Protein AF-A0A174ECH8-F1 (afdb_monomer)

Mean predicted aligned error: 12.34 Å

Nearest PDB structures (foldseek):
  3zh9-assembly1_B  TM=4.723E-01  e=5.875E+00  Bacillus subtilis subsp. subtilis str. 168

Sequence (126 aa):
MEIVQNYQISGEEEPYKKAIKECIEKGILADYLMRKGSEVVNMLLDEYDYETDIEVQREEAREEGRKQGREEGQKKGREEGRIEEKSALIRKKLEKGKTISEIADDLEDTEENIAHLIEQFHLHIN

Organism: NCBI:txid33039

Solvent-accessible surface area (backbone atoms only — not comparable to full-atom values): 7127 Å² total; per-residue (Å²): 129,60,64,42,53,53,27,56,75,69,66,49,93,54,27,65,62,52,39,52,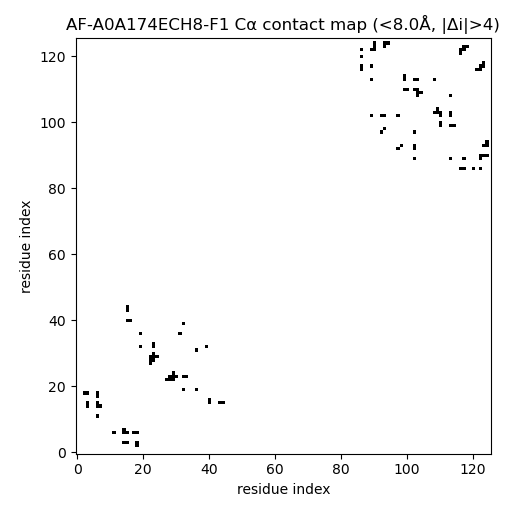51,50,31,39,77,70,61,52,62,25,77,56,45,74,75,40,36,69,58,53,48,47,62,67,65,60,62,79,56,61,66,59,55,52,50,50,54,52,49,52,53,50,51,52,51,52,50,51,52,50,52,52,51,51,53,50,52,53,50,52,50,53,51,52,54,51,51,52,51,51,38,60,40,45,77,70,70,51,51,64,63,59,47,11,64,77,65,76,49,52,51,70,59,51,51,48,51,34,61,77,67,62,53,72,82,132

Structure (mmCIF, N/CA/C/O backbone):
data_AF-A0A174ECH8-F1
#
_entry.id   AF-A0A174ECH8-F1
#
loop_
_atom_site.group_PDB
_atom_site.id
_atom_site.type_symbol
_atom_site.label_atom_id
_atom_site.label_alt_id
_atom_site.label_comp_id
_atom_site.label_asym_id
_atom_site.label_entity_id
_atom_site.label_seq_id
_atom_site.pdbx_PDB_ins_code
_atom_site.Cartn_x
_atom_site.Cartn_y
_atom_site.Cartn_z
_atom_site.occupancy
_atom_site.B_iso_or_equiv
_atom_site.auth_seq_id
_atom_site.auth_comp_id
_atom_site.auth_asym_id
_atom_site.auth_atom_id
_atom_site.pdbx_PDB_model_num
ATOM 1 N N . MET A 1 1 ? 32.370 -8.417 -34.425 1.00 53.97 1 MET A N 1
ATOM 2 C CA . MET A 1 1 ? 31.746 -7.302 -33.680 1.00 53.97 1 MET A CA 1
ATOM 3 C C . MET A 1 1 ? 32.676 -6.083 -33.582 1.00 53.97 1 MET A C 1
ATOM 5 O O . MET A 1 1 ? 32.467 -5.238 -32.733 1.00 53.97 1 MET A O 1
ATOM 9 N N . GLU A 1 2 ? 33.683 -5.968 -34.456 1.00 63.28 2 GLU A N 1
ATOM 10 C CA . GLU A 1 2 ? 34.778 -4.988 -34.320 1.00 63.28 2 GLU A CA 1
ATOM 11 C C . GLU A 1 2 ? 34.517 -3.695 -35.124 1.00 63.28 2 GLU A C 1
ATOM 13 O O . GLU A 1 2 ? 34.902 -2.610 -34.713 1.00 63.28 2 GLU A O 1
ATOM 18 N N . ILE A 1 3 ? 33.772 -3.786 -36.237 1.00 68.06 3 ILE A N 1
ATOM 19 C CA . ILE A 1 3 ? 33.516 -2.662 -37.161 1.00 68.06 3 ILE A CA 1
ATOM 20 C C . ILE A 1 3 ? 32.701 -1.538 -36.497 1.00 68.06 3 ILE A C 1
ATOM 22 O O . ILE A 1 3 ? 33.074 -0.374 -36.583 1.00 68.06 3 ILE A O 1
ATOM 26 N N . VAL A 1 4 ? 31.610 -1.874 -35.801 1.00 67.69 4 VAL A N 1
ATOM 27 C CA . VAL A 1 4 ? 30.759 -0.881 -35.115 1.00 67.69 4 VAL A CA 1
ATOM 28 C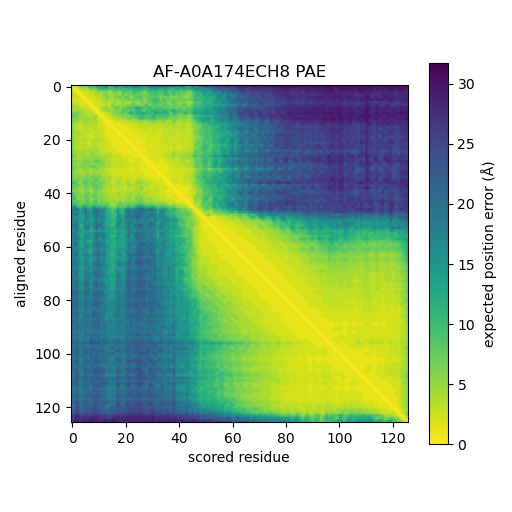 C . VAL A 1 4 ? 31.500 -0.237 -33.941 1.00 67.69 4 VAL A C 1
ATOM 30 O O . VAL A 1 4 ? 31.462 0.981 -33.796 1.00 67.69 4 VAL A O 1
ATOM 33 N N . GLN A 1 5 ? 32.224 -1.038 -33.152 1.00 68.25 5 GLN A N 1
ATOM 34 C CA . GLN A 1 5 ? 33.005 -0.554 -32.011 1.00 68.25 5 GLN A CA 1
ATOM 35 C C . GLN A 1 5 ? 34.090 0.438 -32.452 1.00 68.25 5 GLN A C 1
ATOM 37 O O . GLN A 1 5 ? 34.282 1.462 -31.801 1.00 68.25 5 GLN A O 1
ATOM 42 N N . ASN A 1 6 ? 34.736 0.196 -33.597 1.00 77.12 6 ASN A N 1
ATOM 43 C CA . ASN A 1 6 ? 35.710 1.128 -34.168 1.00 77.12 6 ASN A CA 1
ATOM 44 C C . ASN A 1 6 ? 35.082 2.488 -34.511 1.00 77.12 6 ASN A C 1
ATOM 46 O O . ASN A 1 6 ? 35.684 3.517 -34.214 1.00 77.12 6 ASN A O 1
ATOM 50 N N . TYR A 1 7 ? 33.868 2.503 -35.075 1.00 77.31 7 TYR A N 1
ATOM 51 C CA . TYR A 1 7 ? 33.159 3.747 -35.391 1.00 77.31 7 TYR A CA 1
ATOM 52 C C . TYR A 1 7 ? 32.627 4.484 -34.156 1.00 77.31 7 TYR A C 1
ATOM 54 O O . TYR A 1 7 ? 32.625 5.715 -34.130 1.00 77.31 7 TYR A O 1
ATOM 62 N N . GLN A 1 8 ? 32.226 3.748 -33.116 1.00 67.44 8 GLN A N 1
ATOM 63 C CA . GLN A 1 8 ? 31.834 4.330 -31.829 1.00 67.44 8 GLN A CA 1
ATOM 64 C C . GLN A 1 8 ? 33.024 5.016 -31.139 1.00 67.44 8 GLN A C 1
ATOM 66 O O . GLN A 1 8 ? 32.891 6.134 -30.649 1.00 67.44 8 GLN A O 1
ATOM 71 N N . ILE A 1 9 ? 34.208 4.391 -31.150 1.00 74.50 9 ILE A N 1
ATOM 72 C CA . ILE A 1 9 ? 35.430 4.954 -30.547 1.00 74.50 9 ILE A CA 1
ATOM 73 C C . ILE A 1 9 ? 35.949 6.162 -31.342 1.00 74.50 9 ILE A C 1
ATOM 75 O O . ILE A 1 9 ? 36.494 7.095 -30.755 1.00 74.50 9 ILE A O 1
ATOM 79 N N . SER A 1 10 ? 35.773 6.176 -32.667 1.00 75.19 10 SER A N 1
ATOM 80 C CA . SER A 1 10 ? 36.198 7.297 -33.512 1.00 75.19 10 SER A CA 1
ATOM 81 C C . SER A 1 10 ? 35.258 8.507 -33.474 1.00 75.19 10 SER A C 1
ATOM 83 O O . SER A 1 10 ? 35.567 9.513 -34.109 1.00 75.19 10 SER A O 1
ATOM 85 N N . GLY A 1 11 ? 34.127 8.426 -32.762 1.00 71.19 11 GLY A N 1
ATOM 86 C CA . GLY A 1 11 ? 33.157 9.518 -32.651 1.00 71.19 11 GLY A CA 1
ATOM 87 C C . GLY A 1 11 ? 32.359 9.775 -33.931 1.00 71.19 11 GLY A C 1
ATOM 88 O O . GLY A 1 11 ? 31.998 10.917 -34.202 1.00 71.19 11 GLY A O 1
ATOM 89 N N . GLU A 1 12 ? 32.116 8.743 -34.745 1.00 78.62 12 GLU A N 1
ATOM 90 C CA . GLU A 1 12 ? 31.250 8.881 -35.920 1.00 78.62 12 GLU A CA 1
ATOM 91 C C . GLU A 1 12 ? 29.801 9.126 -35.504 1.00 78.62 12 GLU A C 1
ATOM 93 O O . GLU A 1 12 ? 29.295 8.464 -34.603 1.00 78.62 12 GLU A O 1
ATOM 98 N N . GLU A 1 13 ? 29.128 10.042 -36.200 1.00 70.38 13 GLU A N 1
ATOM 99 C CA . GLU A 1 13 ? 27.760 10.470 -35.878 1.00 70.38 13 GLU A CA 1
ATOM 100 C C . GLU A 1 13 ? 26.743 9.322 -36.010 1.00 70.38 13 GLU A C 1
ATOM 102 O O . GLU A 1 13 ? 25.813 9.211 -35.218 1.00 70.38 13 GLU A O 1
ATOM 107 N N . GLU A 1 14 ? 26.946 8.419 -36.979 1.00 75.94 14 GLU A N 1
ATOM 108 C CA . GLU A 1 14 ? 26.044 7.292 -37.240 1.00 75.94 14 GLU A CA 1
ATOM 109 C C . GLU A 1 14 ? 26.812 5.960 -37.412 1.00 75.94 14 GLU A C 1
ATOM 111 O O . GLU A 1 14 ? 26.895 5.407 -38.521 1.00 75.94 14 GLU A O 1
ATOM 116 N N . PRO A 1 15 ? 27.380 5.399 -36.326 1.00 80.44 15 PRO A N 1
ATOM 117 C CA . PRO A 1 15 ? 28.337 4.291 -36.394 1.00 80.44 15 PRO A CA 1
ATOM 118 C C . PRO A 1 15 ? 27.713 3.001 -36.946 1.00 80.44 15 PRO A C 1
ATOM 120 O O . PRO A 1 15 ? 28.336 2.283 -37.733 1.00 80.44 15 PRO A O 1
ATOM 123 N N . TYR A 1 16 ? 26.449 2.732 -36.610 1.00 80.50 16 TYR A N 1
ATOM 124 C CA . TYR A 1 16 ? 25.712 1.561 -37.089 1.00 80.50 16 TYR A CA 1
ATOM 125 C C . TYR A 1 16 ? 25.380 1.645 -38.585 1.00 80.50 16 TYR A C 1
ATOM 127 O O . TYR A 1 16 ? 25.565 0.669 -39.317 1.00 80.50 16 TYR A O 1
ATOM 135 N N . LYS A 1 17 ? 24.954 2.817 -39.077 1.00 82.38 17 LYS A N 1
ATOM 136 C CA . LYS A 1 17 ? 24.666 3.028 -40.507 1.00 82.38 17 LYS A CA 1
ATOM 137 C C . LYS A 1 17 ? 25.933 2.903 -41.350 1.00 82.38 17 LYS A C 1
ATOM 139 O O . LYS A 1 17 ? 25.905 2.276 -42.411 1.00 82.38 17 LYS A O 1
ATOM 144 N N . LYS A 1 18 ? 27.055 3.435 -40.856 1.00 85.19 18 LYS A N 1
ATOM 145 C CA . LYS A 1 18 ? 28.359 3.338 -41.523 1.00 85.19 18 LYS A CA 1
ATOM 146 C C . LYS A 1 18 ? 28.861 1.893 -41.593 1.00 85.19 18 LYS A C 1
ATOM 148 O O . LYS A 1 18 ? 29.244 1.440 -42.670 1.00 85.19 18 LYS A O 1
ATOM 153 N N . ALA A 1 19 ? 28.755 1.140 -40.498 1.00 85.50 19 ALA A N 1
ATOM 154 C CA . ALA A 1 19 ? 29.118 -0.276 -40.467 1.00 85.50 19 ALA A CA 1
ATOM 155 C C . ALA A 1 19 ? 28.266 -1.137 -41.417 1.00 85.50 19 ALA A C 1
ATOM 157 O O . ALA A 1 19 ? 28.794 -2.007 -42.106 1.00 85.50 19 ALA A O 1
ATOM 158 N N . ILE A 1 20 ? 26.954 -0.888 -41.495 1.00 85.62 20 ILE A N 1
ATOM 159 C CA . ILE A 1 20 ? 26.059 -1.624 -42.402 1.00 85.62 20 ILE A CA 1
ATOM 160 C C . ILE A 1 20 ? 26.401 -1.335 -43.865 1.00 85.62 20 ILE A C 1
ATOM 162 O O . ILE A 1 20 ? 26.457 -2.264 -44.672 1.00 85.62 20 ILE A O 1
ATOM 166 N N . LYS A 1 21 ? 26.680 -0.070 -44.202 1.00 86.94 21 LYS A N 1
ATOM 167 C CA . LYS A 1 21 ? 27.109 0.319 -45.549 1.00 86.94 21 LYS A CA 1
ATOM 168 C C . LYS A 1 21 ? 28.413 -0.378 -45.946 1.00 86.94 21 LYS A C 1
ATOM 170 O O . LYS A 1 21 ? 28.494 -0.941 -47.033 1.00 86.94 21 LYS A O 1
ATOM 175 N N . GLU A 1 22 ? 29.389 -0.416 -45.044 1.00 89.06 22 GLU A N 1
ATOM 176 C CA . GLU A 1 22 ? 30.663 -1.101 -45.277 1.00 89.06 22 GLU A CA 1
ATOM 177 C C . GLU A 1 22 ? 30.488 -2.618 -45.467 1.00 89.06 22 GLU A C 1
ATOM 179 O O . GLU A 1 22 ? 31.126 -3.214 -46.335 1.00 89.06 22 GLU A O 1
ATOM 184 N N . CYS A 1 23 ? 29.596 -3.258 -44.705 1.00 89.19 23 CYS A N 1
ATOM 185 C CA . CYS A 1 23 ? 29.274 -4.674 -44.894 1.00 89.19 23 CYS A CA 1
ATOM 186 C C . CYS A 1 23 ? 28.678 -4.946 -46.283 1.00 89.19 23 CYS A C 1
ATOM 188 O O . CYS A 1 23 ? 29.081 -5.911 -46.933 1.00 89.19 23 CYS A O 1
ATOM 190 N N . ILE A 1 24 ? 27.779 -4.079 -46.764 1.00 87.94 24 ILE A N 1
ATOM 191 C CA . ILE A 1 24 ? 27.211 -4.172 -48.119 1.00 87.94 24 ILE A CA 1
ATOM 192 C C . ILE A 1 24 ? 28.316 -4.029 -49.174 1.00 87.94 24 ILE A C 1
ATOM 194 O O . ILE A 1 24 ? 28.408 -4.860 -50.075 1.00 87.94 24 ILE A O 1
ATOM 198 N N . GLU A 1 25 ? 29.189 -3.027 -49.038 1.00 90.69 25 GLU A N 1
ATOM 199 C CA . GLU A 1 25 ? 30.305 -2.777 -49.965 1.00 90.69 25 GLU A CA 1
ATOM 200 C C . GLU A 1 25 ? 31.308 -3.940 -50.010 1.00 90.69 25 GLU A C 1
ATOM 202 O O . GLU A 1 25 ? 31.843 -4.264 -51.069 1.00 90.69 25 GLU A O 1
ATOM 207 N N . LYS A 1 26 ? 31.523 -4.620 -48.878 1.00 92.00 26 LYS A N 1
ATOM 208 C CA . LYS A 1 26 ? 32.380 -5.811 -48.774 1.00 92.00 26 LYS A CA 1
ATOM 209 C C . LYS A 1 26 ? 31.692 -7.112 -49.207 1.00 92.00 26 LYS A C 1
ATOM 211 O O . LYS A 1 26 ? 32.310 -8.172 -49.129 1.00 92.00 26 LYS A O 1
ATOM 216 N N . GLY A 1 27 ? 30.430 -7.063 -49.640 1.00 89.56 27 GLY A N 1
ATOM 217 C CA . GLY A 1 27 ? 29.662 -8.248 -50.037 1.00 89.56 27 GLY A CA 1
ATOM 218 C C . GLY A 1 27 ? 29.218 -9.132 -48.863 1.00 89.56 27 GLY A C 1
ATOM 219 O O . GLY A 1 27 ? 28.752 -10.251 -49.069 1.00 89.56 27 GLY A O 1
ATOM 220 N N . ILE A 1 28 ? 29.345 -8.656 -47.622 1.00 88.94 28 ILE A N 1
ATOM 221 C CA . ILE A 1 28 ? 28.986 -9.399 -46.413 1.00 88.94 28 ILE A CA 1
ATOM 222 C C . ILE A 1 28 ? 27.494 -9.210 -46.162 1.00 88.94 28 ILE A C 1
ATOM 224 O O . ILE A 1 28 ? 27.051 -8.121 -45.803 1.00 88.94 28 ILE A O 1
ATOM 228 N N . LEU A 1 29 ? 26.709 -10.278 -46.341 1.00 87.50 29 LEU A N 1
ATOM 229 C CA . LEU A 1 29 ? 25.246 -10.231 -46.202 1.00 87.50 29 LEU A CA 1
ATOM 230 C C . LEU A 1 29 ? 24.583 -9.140 -47.079 1.00 87.50 29 LEU A C 1
ATOM 232 O 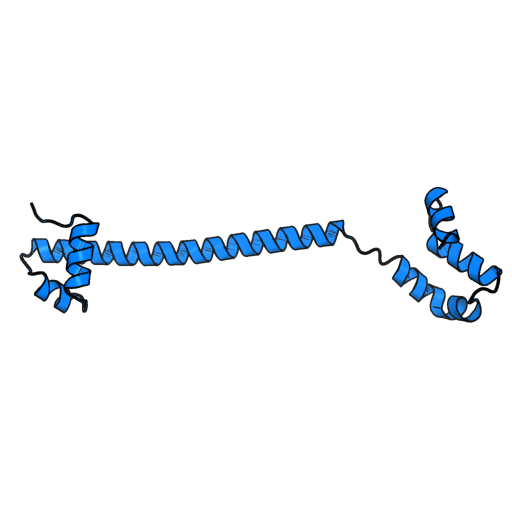O . LEU A 1 29 ? 23.482 -8.688 -46.764 1.00 87.50 29 LEU A O 1
ATOM 236 N N . ALA A 1 30 ? 25.225 -8.726 -48.178 1.00 88.50 30 ALA A N 1
ATOM 237 C CA . ALA A 1 30 ? 24.829 -7.554 -48.962 1.00 88.50 30 ALA A CA 1
ATOM 238 C C . ALA A 1 30 ? 23.356 -7.599 -49.399 1.00 88.50 30 ALA A C 1
ATOM 240 O O . ALA A 1 30 ? 22.608 -6.681 -49.081 1.00 88.50 30 ALA A O 1
ATOM 241 N N . ASP A 1 31 ? 22.896 -8.701 -49.998 1.00 89.94 31 ASP A N 1
ATOM 242 C CA . ASP A 1 31 ? 21.495 -8.848 -50.426 1.00 89.94 31 ASP A CA 1
ATOM 243 C C . ASP A 1 31 ? 20.498 -8.741 -49.264 1.00 89.94 31 ASP A C 1
ATOM 245 O O . ASP A 1 31 ? 19.397 -8.207 -49.407 1.00 89.94 31 ASP A O 1
ATOM 249 N N . TYR A 1 32 ? 20.870 -9.248 -48.088 1.00 88.56 32 TYR A N 1
ATOM 250 C CA . TYR A 1 32 ? 20.024 -9.185 -46.904 1.00 88.56 32 TYR A CA 1
ATOM 251 C C . TYR A 1 32 ? 19.972 -7.761 -46.344 1.00 88.56 32 TYR A C 1
ATOM 253 O O . TYR A 1 32 ? 18.883 -7.228 -46.137 1.00 88.56 32 TYR A O 1
ATOM 261 N N . LEU A 1 33 ? 21.130 -7.123 -46.157 1.00 88.38 33 LEU A N 1
ATOM 262 C CA . LEU A 1 33 ? 21.241 -5.766 -45.618 1.00 88.38 33 LEU A CA 1
ATOM 263 C C . LEU A 1 33 ? 20.707 -4.705 -46.588 1.00 88.38 33 LEU A C 1
ATOM 265 O O . LEU A 1 33 ? 20.148 -3.713 -46.144 1.00 88.38 33 LEU A O 1
ATOM 269 N N . MET A 1 34 ? 20.779 -4.920 -47.902 1.00 85.94 34 MET A N 1
ATOM 270 C CA . MET A 1 34 ? 20.149 -4.028 -48.881 1.00 85.94 34 MET A CA 1
ATOM 271 C C . MET A 1 34 ? 18.619 -4.067 -48.795 1.00 85.94 34 MET A C 1
ATOM 273 O O . MET A 1 34 ? 17.970 -3.042 -48.983 1.00 85.94 34 MET A O 1
ATOM 277 N N . ARG A 1 35 ? 18.026 -5.228 -48.484 1.00 89.94 35 ARG A N 1
ATOM 278 C CA . ARG A 1 35 ? 16.564 -5.370 -48.344 1.00 89.94 35 ARG A CA 1
ATOM 279 C C . ARG A 1 35 ? 16.047 -5.015 -46.953 1.00 89.94 35 ARG A C 1
ATOM 281 O O . ARG A 1 35 ? 14.921 -4.550 -46.831 1.00 89.94 35 ARG A O 1
ATOM 288 N N . LYS A 1 36 ? 16.825 -5.315 -45.910 1.00 86.69 36 LYS A N 1
ATOM 289 C CA . LYS A 1 36 ? 16.422 -5.248 -44.494 1.00 86.69 36 LYS A CA 1
ATOM 290 C C . LYS A 1 36 ? 17.249 -4.267 -43.666 1.00 86.69 36 LYS A C 1
ATOM 292 O O . LYS A 1 36 ? 17.102 -4.221 -42.451 1.00 86.69 36 LYS A O 1
ATOM 297 N N . GLY A 1 37 ? 18.090 -3.460 -44.307 1.00 78.56 37 GLY A N 1
ATOM 298 C CA . GLY A 1 37 ? 19.008 -2.537 -43.642 1.00 78.56 37 GLY A CA 1
ATOM 299 C C . GLY A 1 37 ? 18.303 -1.565 -42.710 1.00 78.56 37 GLY A C 1
ATOM 300 O O . GLY A 1 37 ? 18.760 -1.390 -41.593 1.00 78.56 37 GLY A O 1
ATOM 301 N N . SER A 1 38 ? 17.157 -1.009 -43.109 1.00 78.12 38 SER A N 1
ATOM 302 C CA . SER A 1 38 ? 16.373 -0.114 -42.246 1.00 78.12 38 SER A CA 1
ATOM 303 C C . SER A 1 38 ? 15.814 -0.816 -41.006 1.00 78.12 38 SER A C 1
ATOM 305 O O . SER A 1 38 ? 15.834 -0.231 -39.934 1.00 78.12 38 SER A O 1
ATOM 307 N N . GLU A 1 39 ? 15.370 -2.073 -41.116 1.00 81.75 39 GLU A N 1
ATOM 308 C CA . GLU A 1 39 ? 14.913 -2.858 -39.957 1.00 81.75 39 GLU A CA 1
ATOM 309 C C . GLU A 1 39 ? 16.081 -3.183 -39.023 1.00 81.75 39 GLU A C 1
ATOM 311 O O . GLU A 1 39 ? 15.957 -3.036 -37.816 1.00 81.75 39 GLU A O 1
ATOM 316 N N . VAL A 1 40 ? 17.237 -3.565 -39.573 1.00 80.62 40 VAL A N 1
ATOM 317 C CA . VAL A 1 40 ? 18.445 -3.845 -38.784 1.00 80.62 40 VAL A CA 1
ATOM 318 C C . VAL A 1 40 ? 18.974 -2.574 -38.116 1.00 80.62 40 VAL A C 1
ATOM 320 O O . VAL A 1 40 ? 19.342 -2.626 -36.952 1.00 80.62 40 VAL A O 1
ATOM 323 N N . VAL A 1 41 ? 18.977 -1.433 -38.811 1.00 76.56 41 VAL A N 1
ATOM 324 C CA . VAL A 1 41 ? 19.329 -0.128 -38.231 1.00 76.56 41 VAL A CA 1
ATOM 325 C C . VAL A 1 41 ? 18.365 0.219 -37.107 1.00 76.56 41 VAL A C 1
ATOM 327 O O . VAL A 1 41 ? 18.828 0.547 -36.028 1.00 76.56 41 VAL A O 1
ATOM 330 N N . ASN A 1 42 ? 17.055 0.098 -37.321 1.00 76.00 42 ASN A N 1
ATOM 331 C CA . ASN A 1 42 ? 16.072 0.402 -36.285 1.00 76.00 42 ASN A CA 1
ATOM 332 C C . ASN A 1 42 ? 16.210 -0.536 -35.082 1.00 76.00 42 ASN A C 1
ATOM 334 O O . ASN A 1 42 ? 16.199 -0.056 -33.966 1.00 76.00 42 ASN A O 1
ATOM 338 N N . MET A 1 43 ? 16.440 -1.837 -35.283 1.00 76.50 43 MET A N 1
ATOM 339 C CA . MET A 1 43 ? 16.702 -2.761 -34.171 1.00 76.50 43 MET A CA 1
ATOM 340 C C . MET A 1 43 ? 18.017 -2.474 -33.433 1.00 76.50 43 MET A C 1
ATOM 342 O O . MET A 1 43 ? 18.142 -2.829 -32.269 1.00 76.50 43 MET A O 1
ATOM 346 N N . LEU A 1 44 ? 19.020 -1.903 -34.108 1.00 72.31 44 LEU A N 1
ATOM 347 C CA . LEU A 1 44 ? 20.301 -1.536 -33.492 1.00 72.31 44 LEU A CA 1
ATOM 348 C C . LEU A 1 44 ? 20.269 -0.147 -32.835 1.00 72.31 44 LEU A C 1
ATOM 350 O O . LEU A 1 44 ? 21.081 0.104 -31.953 1.00 72.31 44 LEU A O 1
ATOM 354 N N . LEU A 1 45 ? 19.379 0.738 -33.298 1.00 67.56 45 LEU A N 1
ATOM 355 C CA . LEU A 1 45 ? 19.152 2.088 -32.771 1.00 67.56 45 LEU A CA 1
ATOM 356 C C . LEU A 1 45 ? 18.034 2.149 -31.727 1.00 67.56 45 LEU A C 1
ATOM 358 O O . LEU A 1 45 ? 17.983 3.134 -30.997 1.00 67.56 45 LEU A O 1
ATOM 362 N N . ASP A 1 46 ? 17.163 1.137 -31.649 1.00 67.19 46 ASP A N 1
ATOM 363 C CA . ASP A 1 46 ? 16.336 0.857 -30.470 1.00 67.19 46 ASP A CA 1
ATOM 364 C C . ASP A 1 46 ? 17.289 0.450 -29.338 1.00 67.19 46 ASP A C 1
ATOM 366 O O . ASP A 1 46 ? 17.429 -0.714 -28.955 1.00 67.19 46 ASP A O 1
ATOM 370 N N . GLU A 1 47 ? 18.039 1.433 -28.853 1.00 60.88 47 GLU A N 1
ATOM 371 C CA . GLU A 1 47 ? 18.845 1.319 -27.661 1.00 60.88 47 GLU A CA 1
ATOM 372 C C . GLU A 1 47 ? 17.866 1.130 -26.507 1.00 60.88 47 GLU A C 1
ATOM 374 O O . GLU A 1 47 ? 16.997 1.964 -26.258 1.00 60.88 47 GLU A O 1
ATOM 379 N N . TYR A 1 48 ? 17.970 -0.016 -25.836 1.00 62.09 48 TYR A N 1
ATOM 380 C CA . TYR A 1 48 ? 17.273 -0.236 -24.582 1.00 62.09 48 TYR A CA 1
ATOM 381 C C . TYR A 1 48 ? 17.737 0.845 -23.601 1.00 62.09 48 TYR A C 1
ATOM 383 O O . TYR A 1 48 ? 18.874 0.815 -23.120 1.00 62.09 48 TYR A O 1
ATOM 391 N N . ASP A 1 49 ? 16.868 1.824 -23.362 1.00 73.50 49 ASP A N 1
ATOM 392 C CA . ASP A 1 49 ? 17.128 2.942 -22.470 1.00 73.50 49 ASP A CA 1
ATOM 393 C C . ASP A 1 49 ? 17.028 2.458 -21.021 1.00 73.50 49 ASP A C 1
ATOM 395 O O . ASP A 1 49 ? 15.996 2.557 -20.354 1.00 73.50 49 ASP A O 1
ATOM 399 N N . TYR A 1 50 ? 18.138 1.887 -20.548 1.00 69.81 50 TYR A N 1
ATOM 400 C CA . TYR A 1 50 ? 18.304 1.433 -19.171 1.00 69.81 50 TYR A CA 1
ATOM 401 C C . TYR A 1 50 ? 17.959 2.531 -18.159 1.00 69.81 50 TYR A C 1
ATOM 403 O O . TYR A 1 50 ? 17.501 2.209 -17.063 1.00 69.81 50 TYR A O 1
ATOM 411 N N . GLU A 1 51 ? 18.201 3.803 -18.486 1.00 74.69 51 GLU A N 1
ATOM 412 C CA . GLU A 1 51 ? 17.915 4.912 -17.579 1.00 74.69 51 GLU A CA 1
ATOM 413 C C . GLU A 1 51 ? 16.404 5.086 -17.433 1.00 74.69 51 GLU A C 1
ATOM 415 O O . GLU A 1 51 ? 15.902 5.055 -16.306 1.00 74.69 51 GLU A O 1
ATOM 420 N N . THR A 1 52 ? 15.678 5.135 -18.553 1.00 80.19 52 THR A N 1
ATOM 421 C CA . THR A 1 52 ? 14.210 5.206 -18.557 1.00 80.19 52 THR A CA 1
ATOM 422 C C . THR A 1 52 ? 13.580 4.002 -17.855 1.00 80.19 52 THR A C 1
ATOM 424 O O . THR A 1 52 ? 12.705 4.179 -17.007 1.00 80.19 52 THR A O 1
ATOM 427 N N . ASP A 1 53 ? 14.045 2.781 -18.119 1.00 79.62 53 ASP A N 1
ATOM 428 C CA . ASP A 1 53 ? 13.488 1.580 -17.482 1.00 79.62 53 ASP A CA 1
ATOM 429 C C . ASP A 1 53 ? 13.700 1.576 -15.960 1.00 79.62 53 ASP A C 1
ATOM 431 O O . ASP A 1 53 ? 12.800 1.219 -15.194 1.00 79.62 53 ASP A O 1
ATOM 435 N N . ILE A 1 54 ? 14.870 2.024 -15.492 1.00 79.81 54 ILE A N 1
ATOM 436 C CA . ILE A 1 54 ? 15.1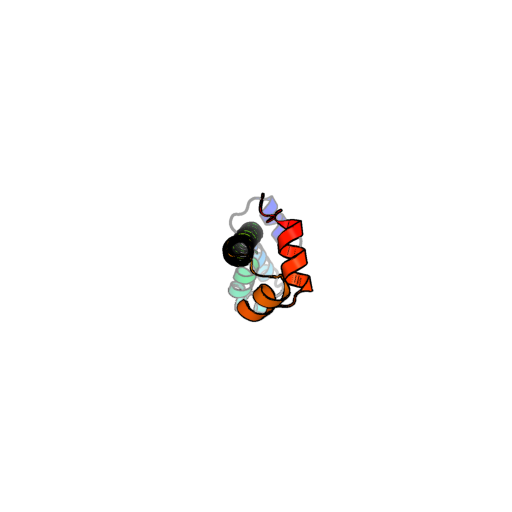44 2.180 -14.058 1.00 79.81 54 ILE A CA 1
ATOM 437 C C . ILE A 1 54 ? 14.253 3.268 -13.448 1.00 79.81 54 ILE A C 1
ATOM 439 O O . ILE A 1 54 ? 13.790 3.118 -12.313 1.00 79.81 54 ILE A O 1
ATOM 443 N N . GLU A 1 55 ? 14.026 4.376 -14.153 1.00 92.38 55 GLU A N 1
ATOM 444 C CA . GLU A 1 55 ? 13.156 5.455 -13.685 1.00 92.38 55 GLU A CA 1
ATOM 445 C C . GLU A 1 55 ? 11.700 5.009 -13.555 1.00 92.38 55 GLU A C 1
ATOM 447 O O . GLU A 1 55 ? 11.094 5.250 -12.506 1.00 92.38 55 GLU A O 1
ATOM 452 N N . VAL A 1 56 ? 11.176 4.300 -14.558 1.00 91.75 56 VAL A N 1
ATOM 453 C CA . VAL A 1 56 ? 9.822 3.731 -14.537 1.00 91.75 56 VAL A CA 1
ATOM 454 C C . VAL A 1 56 ? 9.672 2.768 -13.364 1.00 91.75 56 VAL A C 1
ATOM 456 O O . VAL A 1 56 ? 8.790 2.969 -12.532 1.00 91.75 56 VAL A O 1
ATOM 459 N N . GLN A 1 57 ? 10.586 1.804 -13.204 1.00 93.06 57 GLN A N 1
ATOM 460 C CA . GLN A 1 57 ? 10.530 0.853 -12.086 1.00 93.06 57 GLN A CA 1
ATOM 461 C C . GLN A 1 57 ? 10.590 1.545 -10.720 1.00 93.06 57 GLN A C 1
ATOM 463 O O . GLN A 1 57 ? 9.930 1.129 -9.766 1.00 93.06 57 GLN A O 1
ATOM 468 N N . ARG A 1 58 ? 11.385 2.616 -10.593 1.00 94.62 58 ARG A N 1
ATOM 469 C CA . ARG A 1 58 ? 11.446 3.400 -9.353 1.00 94.62 58 ARG A CA 1
ATOM 470 C C . ARG A 1 58 ? 10.133 4.112 -9.073 1.00 94.62 58 ARG A C 1
ATOM 472 O O . ARG A 1 58 ? 9.753 4.193 -7.905 1.00 94.62 58 ARG A O 1
ATOM 479 N N . GLU A 1 59 ? 9.478 4.668 -10.086 1.00 96.25 59 GLU A N 1
ATOM 480 C CA . GLU A 1 59 ? 8.203 5.349 -9.879 1.00 96.25 59 GLU A CA 1
ATOM 481 C C . GLU A 1 59 ? 7.074 4.363 -9.584 1.00 96.25 59 GLU A C 1
ATOM 483 O O . GLU A 1 59 ? 6.341 4.583 -8.620 1.00 96.25 59 GLU A O 1
ATOM 488 N N . GLU A 1 60 ? 7.013 3.235 -10.294 1.00 95.81 60 GLU A N 1
ATOM 489 C CA . GLU A 1 60 ? 6.082 2.139 -10.004 1.00 95.81 60 GLU A CA 1
ATOM 490 C C . GLU A 1 60 ? 6.245 1.649 -8.559 1.00 95.81 60 GLU A C 1
ATOM 492 O O . GLU A 1 60 ? 5.279 1.626 -7.797 1.00 95.81 60 GLU A O 1
ATOM 497 N N . ALA A 1 61 ? 7.480 1.387 -8.116 1.00 97.06 61 ALA A N 1
ATOM 498 C CA . ALA A 1 61 ? 7.752 0.972 -6.739 1.00 97.06 61 ALA A CA 1
ATOM 499 C C . ALA A 1 61 ? 7.333 2.031 -5.699 1.00 97.06 61 ALA A C 1
ATOM 501 O O . ALA A 1 61 ? 6.854 1.696 -4.610 1.00 97.06 61 ALA A O 1
ATOM 502 N N . ARG A 1 62 ? 7.493 3.329 -6.003 1.00 96.38 62 ARG A N 1
ATOM 503 C CA . ARG A 1 62 ? 7.013 4.410 -5.123 1.00 96.38 62 ARG A CA 1
ATOM 504 C C . ARG A 1 62 ? 5.492 4.466 -5.083 1.00 96.38 62 ARG A C 1
ATOM 506 O O . ARG A 1 62 ? 4.932 4.700 -4.011 1.00 96.38 62 ARG A O 1
ATOM 513 N N . GLU A 1 63 ? 4.825 4.313 -6.220 1.00 97.62 63 GLU A N 1
ATOM 514 C CA . GLU A 1 63 ? 3.368 4.325 -6.305 1.00 97.62 63 GLU A CA 1
ATOM 515 C C . GLU A 1 63 ? 2.760 3.140 -5.550 1.00 97.62 63 GLU A C 1
ATOM 517 O O . GLU A 1 63 ? 1.882 3.341 -4.704 1.00 97.62 63 GLU A O 1
ATOM 522 N N . GLU A 1 64 ? 3.292 1.935 -5.759 1.00 96.88 64 GLU A N 1
ATOM 523 C CA . GLU A 1 64 ? 2.904 0.733 -5.021 1.00 96.88 64 GLU A CA 1
ATOM 524 C C . GLU A 1 64 ? 3.104 0.914 -3.516 1.00 96.88 64 GLU A C 1
ATOM 526 O O . GLU A 1 64 ? 2.173 0.691 -2.738 1.00 96.88 64 GLU A O 1
ATOM 531 N N . GLY A 1 65 ? 4.267 1.424 -3.096 1.00 98.12 65 GLY A N 1
ATOM 532 C CA . GLY A 1 65 ? 4.548 1.697 -1.687 1.00 98.12 65 GLY A CA 1
ATOM 533 C C . GLY A 1 65 ? 3.574 2.703 -1.064 1.00 98.12 65 GLY A C 1
ATOM 534 O O . GLY A 1 65 ? 3.087 2.497 0.051 1.00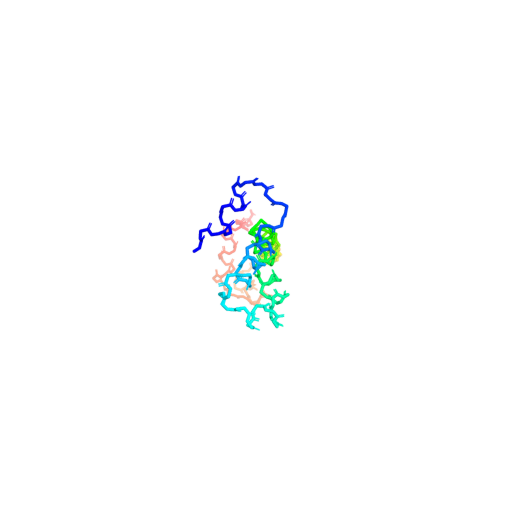 98.12 65 GLY A O 1
ATOM 535 N N . ARG A 1 66 ? 3.222 3.779 -1.783 1.00 97.56 66 ARG A N 1
ATOM 536 C CA . ARG A 1 66 ? 2.217 4.758 -1.321 1.00 97.56 66 ARG A CA 1
ATOM 537 C C . ARG A 1 66 ? 0.830 4.133 -1.213 1.00 97.56 66 ARG A C 1
ATOM 539 O O . ARG A 1 66 ? 0.116 4.406 -0.245 1.00 97.56 66 ARG A O 1
ATOM 546 N N . LYS A 1 67 ? 0.437 3.318 -2.195 1.00 97.88 67 LYS A N 1
ATOM 547 C CA 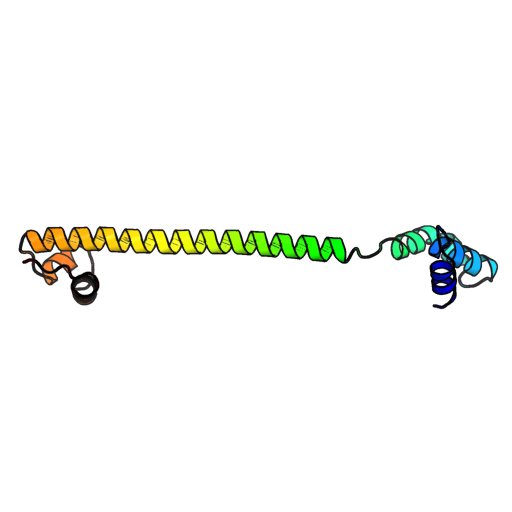. LYS A 1 67 ? -0.862 2.642 -2.213 1.00 97.88 67 LYS A CA 1
ATOM 548 C C . LYS A 1 67 ? -0.978 1.655 -1.056 1.00 97.88 67 LYS A C 1
ATOM 550 O O . LYS A 1 67 ? -1.922 1.766 -0.276 1.00 97.88 67 LYS A O 1
ATOM 555 N N . GLN A 1 68 ? 0.011 0.780 -0.886 1.00 97.12 68 GLN A N 1
ATOM 556 C CA . GLN A 1 68 ? 0.053 -0.183 0.211 1.00 97.12 68 GLN A CA 1
ATOM 557 C C . GLN A 1 68 ? 0.042 0.525 1.569 1.00 97.12 68 GLN A C 1
ATOM 559 O O . GLN A 1 68 ? -0.789 0.209 2.417 1.00 97.12 68 GLN A O 1
ATOM 564 N N . GLY A 1 69 ? 0.880 1.551 1.755 1.00 98.19 69 GLY A N 1
ATOM 565 C CA . GLY A 1 69 ? 0.912 2.311 3.005 1.00 98.19 69 GLY A CA 1
ATOM 566 C C . GLY A 1 69 ? -0.426 2.987 3.329 1.00 98.19 69 GLY A C 1
ATOM 567 O O . GLY A 1 69 ? -0.858 3.008 4.483 1.00 98.19 69 GLY A O 1
ATOM 568 N N . ARG A 1 70 ? -1.133 3.501 2.314 1.00 97.75 70 ARG A N 1
ATOM 569 C CA . ARG A 1 70 ? -2.472 4.080 2.490 1.00 97.75 70 ARG A CA 1
ATOM 570 C C . ARG A 1 70 ? -3.509 3.020 2.856 1.00 97.75 70 ARG A C 1
ATOM 572 O O . ARG A 1 70 ? -4.333 3.274 3.732 1.00 97.75 70 ARG A O 1
ATOM 579 N N . GLU A 1 71 ? -3.495 1.869 2.194 1.00 97.75 71 GLU A N 1
ATOM 580 C CA . GLU A 1 71 ? -4.425 0.768 2.467 1.00 97.75 71 GLU A CA 1
ATOM 581 C C . GLU A 1 71 ? -4.218 0.190 3.873 1.00 97.75 71 GLU A C 1
ATOM 583 O O . GLU A 1 71 ? -5.181 0.056 4.633 1.00 97.75 71 GLU A O 1
ATOM 588 N N . GLU A 1 72 ? -2.968 -0.067 4.261 1.00 97.38 72 GLU A N 1
ATOM 589 C CA . GLU A 1 72 ? -2.609 -0.528 5.605 1.00 97.38 72 GLU A CA 1
ATOM 590 C C . GLU A 1 72 ? -2.995 0.499 6.672 1.00 97.38 72 GLU A C 1
ATOM 592 O O . GLU A 1 72 ? -3.633 0.146 7.666 1.00 97.38 72 GLU A O 1
ATOM 597 N N . GLY A 1 73 ? -2.691 1.781 6.441 1.00 98.12 73 GLY A N 1
ATOM 598 C CA . GLY A 1 73 ? -3.059 2.866 7.348 1.00 98.12 73 GLY A CA 1
ATOM 599 C C . GLY A 1 73 ? -4.573 3.000 7.526 1.00 98.12 73 GLY A C 1
ATOM 600 O O . GLY A 1 73 ? -5.056 3.128 8.649 1.00 98.12 73 GLY A O 1
ATOM 601 N N . GLN A 1 74 ? -5.346 2.905 6.440 1.00 97.62 74 GLN A N 1
ATOM 602 C CA . GLN A 1 74 ? -6.809 2.930 6.514 1.00 97.62 74 GLN A CA 1
ATOM 603 C C . GLN A 1 74 ? -7.372 1.714 7.248 1.00 97.62 74 GLN A C 1
ATOM 605 O O . GLN A 1 74 ? -8.295 1.863 8.049 1.00 97.62 74 GLN A O 1
ATOM 610 N N . LYS A 1 75 ? -6.836 0.516 6.992 1.00 97.56 75 LYS A N 1
ATOM 611 C CA . LYS A 1 75 ? -7.269 -0.708 7.673 1.00 97.56 75 LYS A CA 1
ATOM 612 C C . LYS A 1 75 ? -6.986 -0.626 9.172 1.00 97.56 75 LYS A C 1
ATOM 614 O O . LYS A 1 75 ? -7.884 -0.899 9.965 1.00 97.56 75 LYS A O 1
ATOM 619 N N . LYS A 1 76 ? -5.776 -0.202 9.547 1.00 97.06 76 LYS A N 1
ATOM 620 C CA . LYS A 1 76 ? -5.375 -0.027 10.945 1.00 97.06 76 LYS A CA 1
ATOM 621 C C . LYS A 1 76 ? -6.236 1.022 11.647 1.00 97.06 76 LYS A C 1
ATOM 623 O O . LYS A 1 76 ? -6.809 0.717 12.683 1.00 97.06 76 LYS A O 1
ATOM 628 N N . GLY A 1 77 ? -6.419 2.196 11.043 1.00 97.81 77 GLY A N 1
ATOM 629 C CA . GLY A 1 77 ? -7.233 3.261 11.636 1.00 97.81 77 GLY A CA 1
ATOM 630 C C . GLY A 1 77 ? -8.709 2.882 11.804 1.00 97.81 77 GLY A C 1
ATOM 631 O O . GLY A 1 77 ? -9.330 3.250 12.796 1.00 97.81 77 GLY A O 1
ATOM 632 N N . ARG A 1 78 ? -9.285 2.106 10.873 1.00 97.00 78 ARG A N 1
ATOM 633 C CA . ARG A 1 78 ? -10.651 1.574 11.029 1.00 97.00 78 ARG A CA 1
ATOM 634 C C . ARG A 1 78 ? -10.757 0.597 12.196 1.00 97.00 78 ARG A C 1
ATOM 636 O O . ARG A 1 78 ? -11.738 0.652 12.930 1.00 97.00 78 ARG A O 1
ATOM 643 N N . GLU A 1 79 ? -9.775 -0.288 12.352 1.00 95.56 79 GLU A N 1
ATOM 644 C CA . GLU A 1 79 ? -9.775 -1.261 13.445 1.00 95.56 79 GLU A CA 1
ATOM 645 C C . GLU A 1 79 ? -9.562 -0.585 14.803 1.00 95.56 79 GLU A C 1
ATOM 647 O O . GLU A 1 79 ? -10.313 -0.855 15.737 1.00 95.56 79 GLU A O 1
ATOM 652 N N . GLU A 1 80 ? -8.620 0.357 14.895 1.00 95.00 80 GLU A N 1
ATOM 653 C CA . GLU A 1 80 ? -8.416 1.182 16.092 1.00 95.00 80 GLU A CA 1
ATOM 654 C C . GLU A 1 80 ? -9.700 1.934 16.466 1.00 95.00 80 GLU A C 1
ATOM 656 O O . GLU A 1 80 ? -10.155 1.830 17.603 1.00 95.00 80 GLU A O 1
ATOM 661 N N . GLY A 1 81 ? -10.361 2.588 15.502 1.00 96.06 81 GLY A N 1
ATOM 662 C CA . GLY A 1 81 ? -11.626 3.286 15.747 1.00 96.06 81 GLY A CA 1
ATOM 663 C C . GLY A 1 81 ? -12.752 2.363 16.230 1.00 96.06 81 GLY A C 1
ATOM 664 O O . GLY A 1 81 ? -13.499 2.719 17.140 1.00 96.06 81 GLY A O 1
ATOM 665 N N . ARG A 1 82 ? -12.851 1.145 15.679 1.00 94.50 82 ARG A N 1
ATOM 666 C CA . ARG A 1 82 ? -13.826 0.135 16.121 1.00 94.50 82 ARG A CA 1
ATOM 667 C C . ARG A 1 82 ? -13.565 -0.310 17.563 1.00 94.50 82 ARG A C 1
ATOM 669 O O . ARG A 1 82 ? -14.508 -0.481 18.336 1.00 94.50 82 ARG A O 1
ATOM 676 N N . ILE A 1 83 ? -12.296 -0.497 17.929 1.00 93.12 83 ILE A N 1
ATOM 677 C CA . ILE A 1 83 ? -11.888 -0.875 19.288 1.00 93.12 83 ILE A CA 1
ATOM 678 C C . ILE A 1 83 ? -12.146 0.271 20.275 1.00 93.12 83 ILE A C 1
ATOM 680 O O . ILE A 1 83 ? -12.650 0.022 21.373 1.00 93.12 83 ILE A O 1
ATOM 684 N N . GLU A 1 84 ? -11.859 1.518 19.893 1.00 93.81 84 GLU A N 1
ATOM 685 C CA . GLU A 1 84 ? -12.139 2.704 20.710 1.00 93.81 84 GLU A CA 1
ATOM 686 C C . GLU A 1 84 ? -13.640 2.880 20.963 1.00 93.81 84 GLU A C 1
ATOM 688 O O . GLU A 1 84 ? -14.059 3.052 22.112 1.00 93.81 84 GLU A O 1
ATOM 693 N N . GLU A 1 85 ? -14.467 2.779 19.917 1.00 95.00 85 GLU A N 1
ATOM 694 C CA . GLU A 1 85 ? -15.925 2.863 20.038 1.00 95.00 85 GLU A CA 1
ATOM 695 C C . GLU A 1 85 ? -16.464 1.767 20.964 1.00 95.00 85 GLU A C 1
ATOM 697 O O . GLU A 1 85 ? -17.237 2.041 21.889 1.00 95.00 85 GLU A O 1
ATOM 702 N N . LYS A 1 86 ? -16.003 0.527 20.774 1.00 94.50 86 LYS A N 1
ATOM 703 C CA . LYS A 1 86 ? -16.405 -0.603 21.613 1.00 94.50 86 LYS A CA 1
ATOM 704 C C . LYS A 1 86 ? -15.988 -0.412 23.069 1.00 94.50 86 LYS A C 1
ATOM 706 O O . LYS A 1 86 ? -16.808 -0.593 23.967 1.00 94.50 86 LYS A O 1
ATOM 711 N N . SER A 1 87 ? -14.758 0.032 23.310 1.00 94.00 87 SER A N 1
ATOM 712 C CA . SER A 1 87 ? -14.250 0.346 24.652 1.00 94.00 87 SER A CA 1
ATOM 713 C C . SER A 1 87 ? -15.075 1.440 25.336 1.00 94.00 87 SER A C 1
ATOM 715 O O . SER A 1 87 ? -15.385 1.342 26.526 1.00 94.00 87 SER A O 1
ATOM 717 N N . ALA A 1 88 ? -15.505 2.460 24.589 1.00 94.56 88 ALA A N 1
ATOM 718 C CA . ALA A 1 88 ? -16.380 3.506 25.108 1.00 94.56 88 ALA A CA 1
ATOM 719 C C . ALA A 1 88 ? -17.774 2.972 25.486 1.00 94.56 88 ALA A C 1
ATOM 721 O O . ALA A 1 88 ? -18.343 3.395 26.497 1.00 94.56 88 ALA A O 1
ATOM 722 N N . LEU A 1 89 ? -18.328 2.035 24.708 1.00 95.81 89 LEU A N 1
ATOM 723 C CA . LEU A 1 89 ? -19.592 1.369 25.037 1.00 95.81 89 LEU A CA 1
ATOM 724 C C . LEU A 1 89 ? -19.467 0.491 26.285 1.00 95.81 89 LEU A C 1
ATOM 726 O O . LEU A 1 89 ? -20.338 0.566 27.154 1.00 95.81 89 LEU A O 1
ATOM 730 N N . ILE A 1 90 ? -18.384 -0.285 26.399 1.00 95.88 90 ILE A N 1
ATOM 731 C CA . ILE A 1 90 ? -18.087 -1.107 27.580 1.00 95.88 90 ILE A CA 1
ATOM 732 C C . ILE A 1 90 ? -18.025 -0.218 28.824 1.00 95.88 90 ILE A C 1
ATOM 734 O O . ILE A 1 90 ? -18.758 -0.465 29.779 1.00 95.88 90 ILE A O 1
ATOM 738 N N . ARG A 1 91 ? -17.254 0.878 28.784 1.00 94.88 91 ARG A N 1
ATOM 739 C CA . ARG A 1 91 ? -17.150 1.833 29.900 1.00 94.88 91 ARG A CA 1
ATOM 740 C C . ARG A 1 91 ? -18.515 2.375 30.330 1.00 94.88 91 ARG A C 1
ATOM 742 O O . ARG A 1 91 ? -18.861 2.300 31.502 1.00 94.88 91 ARG A O 1
ATOM 749 N N . LYS A 1 92 ? -19.335 2.841 29.380 1.00 95.06 92 LYS A N 1
ATOM 750 C CA . LYS A 1 92 ? -20.689 3.353 29.668 1.00 95.06 92 LYS A CA 1
ATOM 751 C C . LYS A 1 92 ? -21.614 2.304 30.287 1.00 95.06 92 LYS A C 1
ATOM 753 O O . LYS A 1 92 ? -22.544 2.663 31.005 1.00 95.06 92 LYS A O 1
ATOM 758 N N . LYS A 1 93 ? -21.450 1.025 29.941 1.00 95.56 93 LYS A N 1
ATOM 759 C CA . LYS A 1 93 ? -22.258 -0.064 30.510 1.00 95.56 93 LYS A CA 1
ATOM 760 C C . LYS A 1 93 ? -21.759 -0.460 31.899 1.00 95.56 93 LYS A C 1
ATOM 762 O O . LYS A 1 93 ? -22.591 -0.652 32.782 1.00 95.56 93 LYS A O 1
ATOM 767 N N . LEU A 1 94 ? -20.442 -0.483 32.104 1.00 94.50 94 LEU A N 1
ATOM 768 C CA . LEU A 1 94 ? -19.825 -0.651 33.418 1.00 94.50 94 LEU A CA 1
ATOM 769 C C . LEU A 1 94 ? -20.307 0.441 34.380 1.00 94.50 94 LEU A C 1
ATOM 771 O O . LEU A 1 94 ? -20.840 0.118 35.433 1.00 94.50 94 LEU A O 1
ATOM 775 N N . GLU A 1 95 ? -20.255 1.718 33.988 1.00 94.19 95 GLU A N 1
ATOM 776 C CA . GLU A 1 95 ? -20.763 2.852 34.786 1.00 94.19 95 GLU A CA 1
ATOM 777 C C . GLU A 1 95 ? -22.246 2.714 35.186 1.00 94.19 95 GLU A C 1
ATOM 779 O O . GLU A 1 95 ? -22.679 3.279 36.188 1.00 94.19 95 GLU A O 1
ATOM 784 N N . LYS A 1 96 ? -23.037 1.945 34.427 1.00 95.06 96 LYS A N 1
ATOM 785 C CA . LYS A 1 96 ? -24.441 1.625 34.742 1.00 95.06 96 LYS A CA 1
ATOM 786 C C . LYS A 1 96 ? -24.599 0.413 35.669 1.00 95.06 96 LYS A C 1
ATOM 788 O O . LYS A 1 96 ? -25.728 -0.000 35.920 1.00 95.06 96 LYS A O 1
ATOM 793 N N . GLY A 1 97 ? -23.499 -0.159 36.151 1.00 94.56 97 GLY A N 1
ATOM 794 C CA . GLY A 1 97 ? -23.466 -1.323 37.032 1.00 94.56 97 GLY A CA 1
ATOM 795 C C . GLY A 1 97 ? -23.698 -2.663 36.331 1.00 94.56 97 GLY A C 1
ATOM 796 O O . GLY A 1 97 ? -24.004 -3.634 37.017 1.00 94.56 97 GLY A O 1
ATOM 797 N N . LYS A 1 98 ? -23.586 -2.733 34.995 1.00 96.06 98 LYS A N 1
ATOM 798 C CA . LYS A 1 98 ? -23.750 -4.000 34.265 1.00 96.06 98 LYS A CA 1
ATOM 799 C C . LYS A 1 98 ? -22.575 -4.944 34.509 1.00 96.06 98 LYS A C 1
ATOM 801 O O . LYS A 1 98 ? -21.424 -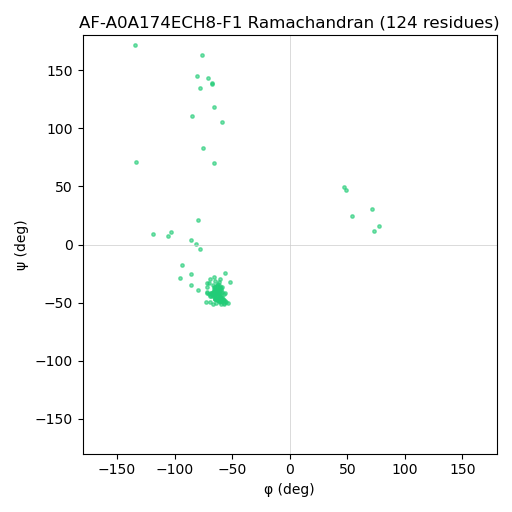4.514 34.582 1.00 96.06 98 LYS A O 1
ATOM 806 N N . THR A 1 99 ? -22.876 -6.234 34.583 1.00 96.06 99 THR A N 1
ATOM 807 C CA . THR A 1 99 ? -21.880 -7.309 34.684 1.00 96.06 99 THR A CA 1
ATOM 808 C C . THR A 1 99 ? -21.204 -7.585 33.338 1.00 96.06 99 THR A C 1
ATOM 810 O O . THR A 1 99 ? -21.714 -7.202 32.286 1.00 96.06 99 THR A O 1
ATOM 813 N N . ILE A 1 100 ? -20.060 -8.280 33.354 1.00 95.00 100 ILE A N 1
ATOM 814 C CA . ILE A 1 100 ? -19.346 -8.682 32.127 1.00 95.00 100 ILE A CA 1
ATOM 815 C C . ILE A 1 100 ? -20.254 -9.516 31.211 1.00 95.00 100 ILE A C 1
ATOM 817 O O . ILE A 1 100 ? -20.298 -9.243 30.017 1.00 95.00 100 ILE A O 1
ATOM 821 N N . SER A 1 101 ? -21.026 -10.448 31.778 1.00 97.06 101 SER A N 1
ATOM 822 C CA . SER A 1 101 ? -21.969 -11.298 31.038 1.00 97.06 101 SER A CA 1
ATOM 823 C C . SER A 1 101 ? -23.054 -10.478 30.326 1.00 97.06 101 SER A C 1
ATOM 825 O O . SER A 1 101 ? -23.239 -10.593 29.120 1.00 97.06 101 SER A O 1
ATOM 827 N N . GLU A 1 102 ? -23.685 -9.526 31.024 1.00 97.38 102 GLU A N 1
ATOM 828 C CA . GLU A 1 102 ? -24.685 -8.639 30.407 1.00 97.38 102 GLU A CA 1
ATOM 829 C C . GLU A 1 102 ? -24.087 -7.718 29.333 1.00 97.38 102 GLU A C 1
ATOM 831 O O . GLU A 1 102 ? -24.777 -7.332 28.392 1.00 97.38 102 GLU A O 1
ATOM 836 N N . ILE A 1 103 ? -22.823 -7.310 29.482 1.00 96.62 103 ILE A N 1
ATOM 837 C CA . ILE A 1 103 ? -22.121 -6.492 28.485 1.00 96.62 103 ILE A CA 1
ATOM 838 C C . ILE A 1 103 ? -21.784 -7.320 27.245 1.00 96.62 103 ILE A C 1
ATOM 840 O O . ILE A 1 103 ? -21.909 -6.802 26.136 1.00 96.62 103 ILE A O 1
ATOM 844 N N . ALA A 1 104 ? -21.354 -8.566 27.437 1.00 97.12 104 ALA A N 1
ATOM 845 C CA . ALA A 1 104 ? -21.067 -9.515 26.372 1.00 97.12 104 ALA A CA 1
ATOM 846 C C . ALA A 1 104 ? -22.328 -9.774 25.533 1.00 97.12 104 ALA A C 1
ATOM 848 O O . ALA A 1 104 ? -22.306 -9.541 24.325 1.00 97.12 104 ALA A O 1
ATOM 849 N N . ASP A 1 105 ? -23.452 -10.078 26.186 1.00 97.62 105 ASP A N 1
ATOM 850 C CA . ASP A 1 105 ? -24.754 -10.233 25.529 1.00 97.62 105 ASP A CA 1
ATOM 851 C C . ASP A 1 105 ? -25.198 -8.947 24.808 1.00 97.62 105 ASP A C 1
ATOM 853 O O . ASP A 1 105 ? -25.555 -8.975 23.631 1.00 97.62 105 ASP A O 1
ATOM 857 N N . ASP A 1 106 ? -25.132 -7.791 25.478 1.00 96.75 106 ASP A N 1
ATOM 858 C CA . ASP A 1 106 ? -25.530 -6.493 24.913 1.00 96.75 106 ASP A CA 1
ATOM 859 C C . ASP A 1 106 ? -24.718 -6.076 23.670 1.00 96.75 106 ASP A C 1
ATOM 861 O O . ASP A 1 106 ? -25.181 -5.241 22.886 1.00 96.75 106 ASP A O 1
ATOM 865 N N . LEU A 1 107 ? -23.460 -6.514 23.580 1.00 95.56 107 LEU A N 1
ATOM 866 C CA . LEU A 1 107 ? -22.521 -6.159 22.512 1.00 95.56 107 LEU A CA 1
ATOM 867 C C . LEU A 1 107 ? -22.299 -7.306 21.520 1.00 95.56 107 LEU A C 1
ATOM 869 O O . LEU A 1 107 ? -21.422 -7.173 20.661 1.00 95.56 107 LEU A O 1
ATOM 873 N N . GLU A 1 108 ? -23.079 -8.386 21.647 1.00 96.25 108 GLU A N 1
ATOM 874 C CA . GLU A 1 108 ? -22.986 -9.611 20.847 1.00 96.25 108 GLU A CA 1
ATOM 875 C C . GLU A 1 108 ? -21.535 -10.114 20.743 1.00 96.25 108 GLU A C 1
ATOM 877 O O . GLU A 1 108 ? -20.998 -10.358 19.660 1.00 96.25 108 GLU A O 1
ATOM 882 N N . ASP A 1 109 ? -20.867 -10.210 21.893 1.00 95.75 109 ASP A N 1
ATOM 883 C CA . ASP A 1 109 ? -19.475 -10.634 22.012 1.00 95.75 109 ASP A CA 1
ATOM 884 C C . ASP A 1 109 ? -19.299 -11.655 23.140 1.00 95.75 109 ASP A C 1
ATOM 886 O O . ASP A 1 109 ? -20.204 -11.931 23.916 1.00 95.75 109 ASP A O 1
ATOM 890 N N . THR A 1 110 ? -18.109 -12.226 23.220 1.00 96.94 110 THR A N 1
ATOM 891 C CA . THR A 1 110 ? -17.692 -13.175 24.248 1.00 96.94 110 THR A CA 1
ATOM 892 C C . THR A 1 110 ? -17.278 -12.466 25.534 1.00 96.94 110 THR A C 1
ATOM 894 O O . THR A 1 110 ? -16.659 -11.398 25.500 1.00 96.94 110 THR A O 1
ATOM 897 N N . GLU A 1 111 ? -17.565 -13.082 26.682 1.00 96.69 111 GLU A N 1
ATOM 898 C CA . GLU A 1 111 ? -17.125 -12.577 27.987 1.00 96.69 111 GLU A CA 1
ATOM 899 C C . GLU A 1 111 ? -15.598 -12.471 28.062 1.00 96.69 111 GLU A C 1
ATOM 901 O O . GLU A 1 111 ? -15.078 -11.500 28.613 1.00 96.69 111 GLU A O 1
ATOM 906 N N . GLU A 1 112 ? -14.876 -13.410 27.441 1.00 96.69 112 GLU A N 1
ATOM 907 C CA . G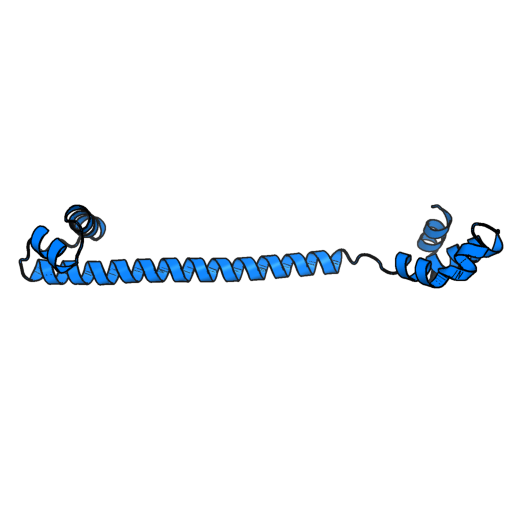LU A 1 112 ? -13.417 -13.398 27.360 1.00 96.69 112 GLU A CA 1
ATOM 908 C C . GLU A 1 112 ? -12.897 -12.146 26.648 1.00 96.69 112 GLU A C 1
ATOM 910 O O . GLU A 1 112 ? -11.971 -11.497 27.140 1.00 96.69 112 GLU A O 1
ATOM 915 N N . ASN A 1 113 ? -13.496 -11.767 25.513 1.00 94.25 113 ASN A N 1
ATOM 916 C CA . ASN A 1 113 ? -13.061 -10.581 24.780 1.00 94.25 113 ASN A CA 1
ATOM 917 C C . ASN A 1 113 ? -13.436 -9.285 25.512 1.00 94.25 113 ASN A C 1
ATOM 919 O O . ASN A 1 113 ? -12.651 -8.337 25.529 1.00 94.25 113 ASN A O 1
ATOM 923 N N . ILE A 1 114 ? -14.601 -9.234 26.166 1.00 96.00 114 ILE A N 1
ATOM 924 C CA . ILE A 1 114 ? -14.974 -8.087 27.005 1.00 96.00 114 ILE A CA 1
ATOM 925 C C . ILE A 1 114 ? -13.995 -7.930 28.173 1.00 96.00 114 ILE A C 1
ATOM 927 O O . ILE A 1 114 ? -13.497 -6.826 28.396 1.00 96.00 114 ILE A O 1
ATOM 931 N N . ALA A 1 115 ? -13.674 -9.015 28.882 1.00 94.69 115 ALA A N 1
ATOM 932 C CA . ALA A 1 115 ? -12.695 -9.000 29.966 1.00 94.69 115 ALA A CA 1
ATOM 933 C C . ALA A 1 115 ? -11.317 -8.537 29.469 1.00 94.69 115 ALA A C 1
ATOM 935 O O . ALA A 1 115 ? -10.716 -7.645 30.071 1.00 94.69 115 ALA A O 1
ATOM 936 N N . HIS A 1 116 ? -10.866 -9.058 28.324 1.00 94.62 116 HIS A N 1
ATOM 937 C CA . HIS A 1 116 ? -9.607 -8.653 27.706 1.00 94.62 116 HIS A CA 1
ATOM 938 C C . HIS A 1 116 ? -9.562 -7.151 27.394 1.00 94.62 116 HIS A C 1
ATOM 940 O O . HIS A 1 116 ? -8.592 -6.482 27.745 1.00 94.62 116 HIS A O 1
ATOM 946 N N . LEU A 1 117 ? -10.618 -6.595 26.791 1.00 93.88 117 LEU A N 1
ATOM 947 C CA . LEU A 1 117 ? -10.696 -5.163 26.480 1.00 93.88 117 LEU A CA 1
ATOM 948 C C . LEU A 1 117 ? -10.732 -4.293 27.746 1.00 93.88 117 LEU A C 1
ATOM 950 O O . LEU A 1 117 ? -10.138 -3.215 27.767 1.00 93.88 117 LEU A O 1
ATOM 954 N N . ILE A 1 118 ? -11.401 -4.748 28.809 1.00 93.75 118 ILE A N 1
ATOM 955 C CA . ILE A 1 118 ? -11.422 -4.039 30.096 1.00 93.75 118 ILE A CA 1
ATOM 956 C C . ILE A 1 118 ? -10.015 -3.954 30.688 1.00 93.75 118 ILE A C 1
ATOM 958 O O . ILE A 1 118 ? -9.610 -2.871 31.113 1.00 93.75 118 ILE A O 1
ATOM 962 N N . GLU A 1 119 ? -9.275 -5.063 30.692 1.00 93.31 119 GLU A N 1
ATOM 963 C CA . GLU A 1 119 ? -7.900 -5.109 31.195 1.00 93.31 119 GLU A CA 1
ATOM 964 C C . GLU A 1 119 ? -6.950 -4.286 30.322 1.00 93.31 119 GLU A C 1
ATOM 966 O O . GLU A 1 119 ? -6.235 -3.423 30.832 1.00 93.31 119 GLU A O 1
ATOM 971 N N . GLN A 1 120 ? -6.976 -4.513 29.004 1.00 91.75 120 GLN A N 1
ATOM 972 C CA . GLN A 1 120 ? -6.088 -3.868 28.037 1.00 91.75 120 GLN A CA 1
ATOM 973 C C . GLN A 1 120 ? -6.215 -2.341 28.061 1.00 91.75 120 GLN A C 1
ATOM 975 O O . GLN A 1 120 ? -5.210 -1.638 27.955 1.00 91.75 120 GLN A O 1
ATOM 980 N N . PHE A 1 121 ? -7.439 -1.823 28.187 1.00 91.31 121 PHE A N 1
ATOM 981 C CA . PHE A 1 121 ? -7.715 -0.384 28.166 1.00 91.31 121 PHE A CA 1
ATOM 982 C C . PHE A 1 121 ? -7.982 0.208 29.554 1.00 91.31 121 PHE A C 1
ATOM 984 O O . PHE A 1 121 ? -8.413 1.359 29.649 1.00 91.31 121 PHE A O 1
ATOM 991 N N . HIS A 1 122 ? -7.724 -0.556 30.621 1.00 89.94 122 HIS A N 1
ATOM 992 C CA . HIS A 1 122 ? -7.899 -0.146 32.017 1.00 89.94 122 HIS A CA 1
ATOM 993 C C . HIS A 1 122 ? -9.269 0.501 32.291 1.00 89.94 122 HIS A C 1
ATOM 995 O O . HIS A 1 122 ? -9.367 1.556 32.917 1.00 89.94 122 HIS A O 1
ATOM 1001 N N . LEU A 1 123 ? -10.350 -0.124 31.813 1.00 88.06 123 LEU A N 1
ATOM 1002 C CA . LEU A 1 123 ? -11.715 0.425 31.862 1.00 88.06 123 LEU A CA 1
ATOM 1003 C C . LEU A 1 123 ? -12.407 0.260 33.229 1.00 88.06 123 LEU A C 1
ATOM 1005 O O . LEU A 1 123 ? -13.635 0.288 33.301 1.00 88.06 123 LEU A O 1
ATOM 1009 N N . HIS A 1 124 ? -11.651 0.071 34.309 1.00 79.12 124 HIS A N 1
ATOM 1010 C CA . HIS A 1 124 ? -12.205 -0.134 35.646 1.00 79.12 124 HIS A CA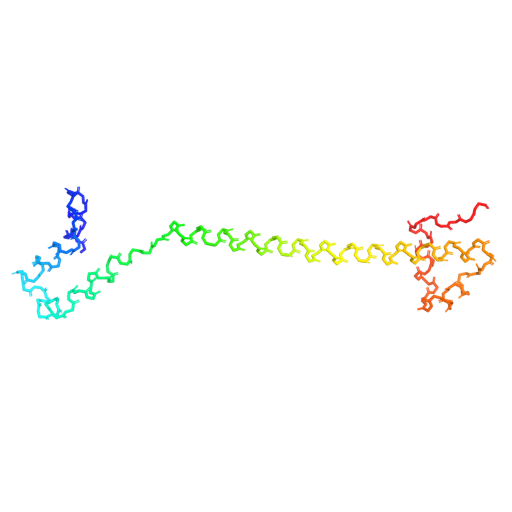 1
ATOM 1011 C C . HIS A 1 124 ? -12.904 1.130 36.166 1.00 79.12 124 HIS A C 1
ATOM 1013 O O . HIS A 1 124 ? -12.426 2.250 35.983 1.00 79.12 124 HIS A O 1
ATOM 1019 N N . ILE A 1 125 ? -14.051 0.939 36.819 1.00 73.75 125 ILE A N 1
ATOM 1020 C CA . ILE A 1 125 ? -14.780 2.006 37.509 1.00 73.75 125 ILE A CA 1
ATOM 1021 C C . ILE A 1 125 ? -14.066 2.272 38.842 1.00 73.75 125 ILE A C 1
ATOM 1023 O O . ILE A 1 125 ? -13.705 1.314 39.528 1.00 73.75 125 ILE A O 1
ATOM 1027 N N . ASN A 1 126 ? -13.858 3.546 39.188 1.00 59.47 126 ASN A N 1
ATOM 1028 C CA . ASN A 1 126 ? -13.379 3.959 40.517 1.00 59.47 126 ASN A CA 1
ATOM 1029 C C . ASN A 1 126 ? -14.455 3.804 41.595 1.00 59.47 126 ASN A C 1
ATOM 1031 O O . ASN A 1 126 ? -15.641 4.048 41.274 1.00 59.47 126 ASN A O 1
#

pLDDT: mean 87.67, std 10.67, range [53.97, 98.19]

Radius of gyration: 36.3 Å; Cα contacts (8 Å, |Δi|>4): 63; chains: 1; bounding box: 62×24×91 Å

Foldseek 3Di:
DVQLVVCVVVPPPQSLLVSLVVCLVVVNCVVVCVVCVVVVSVVVVVPPPPVVVVVVVVVVVVVVVVVVVVVVVVVVVVVVVVLVVLLVQLLVCVVVVDDLVVSCVVVVHDSVVSVVSCVVVVSDDD

Secondary structure (DSSP, 8-state):
-HHHHHHHHTT-SSHHHHHHHHHHHTTSSHHHHHHHHHHHHHHHHS---HHHHHHHHHHHHHHHHHHHHHHHHHHHHHHHHHHHHHHHHHHHHHTTT--HHHHHHHTT--HHHHHHHHHHTT----